Protein AF-A0A932SKG0-F1 (afdb_monomer)

Sequence (100 aa):
MKSAPSLFHQQEYNVHDTIPMTFELTQEQRQAVHTHPDEPIRMVDPQTNMQCVLIRADWAERPVEGDPREAYPLVDESFSAGWSDPAMADYDHYETRKQP

pLDDT: mean 74.28, std 18.06, range [37.41, 97.69]

Nearest PDB structures (foldseek):
  3dwj-assembly1_A-2  TM=5.495E-01  e=4.893E+00  Mus musculus
  5itm-assembly1_B  TM=3.744E-01  e=4.007E+00  Saccharolobus solfataricus
  5j4d-assembly1_CA  TM=4.152E-01  e=7.295E+00  Thermus thermophilus HB27

Mean predicted aligned error: 16.75 Å

Radius of gyration: 24.91 Å; Cα contacts (8 Å, |Δi|>4): 30; chains: 1; bounding box: 64×51×34 Å

Secondary structure (DSSP, 8-state):
-PPPP------------------PPPHHHHHHHHH-TTSPEEEE-TTT--EEEE--HHHHTS--SS-HHHHHHHHHHHHHHHHTSTTGGGGGGHHHH---

Foldseek 3Di:
DDDDPDPPPPPPPPPDPPPPPDDDDDPVRVVVCVVCVPDWDWDADPVVRDIDTDDDPVVVPPDPPDDVVVCVVVVCVVCVVVCVPPVNVVVVCVVVPDDD

Solvent-accessible surface area (backbone atoms only — not comparable to full-atom values): 6802 Å² total; per-residue (Å²): 135,87,84,78,83,85,83,74,76,78,74,75,76,74,71,71,88,69,73,79,88,79,77,84,74,52,73,68,55,46,50,50,46,70,75,37,78,92,55,74,44,78,44,66,42,86,87,77,68,45,78,47,72,55,67,57,65,81,63,72,69,49,73,76,87,70,62,73,74,73,53,42,63,63,50,49,58,69,49,39,69,66,60,67,33,76,78,42,60,55,58,84,42,41,82,81,65,61,73,135

Structure (mmCIF, N/CA/C/O backbone):
data_AF-A0A932SKG0-F1
#
_entry.id   AF-A0A932SKG0-F1
#
loop_
_atom_site.group_PDB
_atom_site.id
_atom_site.type_symbol
_atom_site.label_atom_id
_atom_site.label_alt_id
_atom_site.label_comp_id
_atom_site.label_asym_id
_atom_site.label_entity_id
_atom_site.label_seq_id
_atom_site.pdbx_PDB_ins_code
_atom_site.Cartn_x
_atom_site.Cartn_y
_atom_site.Cartn_z
_atom_site.occupancy
_atom_site.B_iso_or_equiv
_atom_site.auth_seq_id
_atom_site.auth_comp_id
_atom_site.auth_asym_id
_atom_site.auth_atom_id
_atom_site.pdbx_PDB_model_num
ATOM 1 N N . MET A 1 1 ? 45.042 -39.692 2.451 1.00 39.84 1 MET A N 1
ATOM 2 C CA . MET A 1 1 ? 44.439 -38.403 2.047 1.00 39.84 1 MET A CA 1
ATOM 3 C C . MET A 1 1 ? 42.972 -38.443 2.440 1.00 39.84 1 MET A C 1
ATOM 5 O O . MET A 1 1 ? 42.288 -39.372 2.039 1.00 39.84 1 MET A O 1
ATOM 9 N N . LYS A 1 2 ? 42.538 -37.551 3.337 1.00 37.59 2 LYS A N 1
ATOM 10 C CA . LYS A 1 2 ? 41.163 -37.497 3.856 1.00 37.59 2 LYS A CA 1
ATOM 11 C C . LYS A 1 2 ? 40.348 -36.568 2.949 1.00 37.59 2 LYS A C 1
ATOM 13 O O . LYS A 1 2 ? 40.697 -35.397 2.850 1.00 37.59 2 LYS A O 1
ATOM 18 N N . SER A 1 3 ? 39.312 -37.085 2.290 1.00 38.66 3 SER A N 1
ATOM 19 C CA . SER A 1 3 ? 38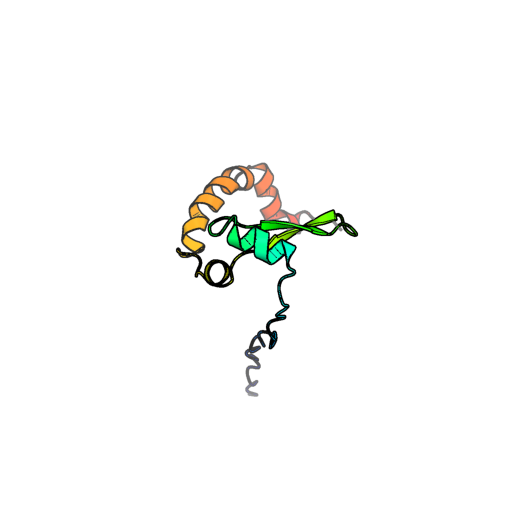.333 -36.268 1.560 1.00 38.66 3 SER A CA 1
ATOM 20 C C . SER A 1 3 ? 37.350 -35.665 2.558 1.00 38.66 3 SER A C 1
ATOM 22 O O . SER A 1 3 ? 36.693 -36.400 3.293 1.00 38.66 3 SER A O 1
ATOM 24 N N . ALA A 1 4 ? 37.275 -34.338 2.611 1.00 37.41 4 ALA A N 1
ATOM 25 C CA . ALA A 1 4 ? 36.255 -33.627 3.370 1.00 37.41 4 ALA A CA 1
ATOM 26 C C . ALA A 1 4 ? 34.934 -33.617 2.574 1.00 37.41 4 ALA A C 1
ATOM 28 O O . ALA A 1 4 ? 34.967 -33.312 1.379 1.00 37.41 4 ALA A O 1
ATOM 29 N N . PRO A 1 5 ? 33.777 -33.935 3.180 1.00 39.75 5 PRO A N 1
ATOM 30 C CA . PRO A 1 5 ? 32.492 -33.714 2.539 1.00 39.75 5 PRO A CA 1
ATOM 31 C C . PRO A 1 5 ? 32.155 -32.219 2.585 1.00 39.75 5 PRO A C 1
ATOM 33 O O . PRO A 1 5 ? 32.153 -31.593 3.645 1.00 39.75 5 PRO A O 1
ATOM 36 N N . SER A 1 6 ? 31.906 -31.658 1.405 1.00 42.88 6 SER A N 1
ATOM 37 C CA . SER A 1 6 ? 31.514 -30.267 1.202 1.00 42.88 6 SER A CA 1
ATOM 38 C C . SER A 1 6 ? 30.107 -30.040 1.765 1.00 42.88 6 SER A C 1
ATOM 40 O O . SER A 1 6 ? 29.110 -30.447 1.174 1.00 42.88 6 SER A O 1
ATOM 42 N N . LEU A 1 7 ? 30.046 -29.431 2.949 1.00 41.72 7 LEU A N 1
ATOM 43 C CA . LEU A 1 7 ? 28.838 -28.921 3.592 1.00 41.72 7 LEU A CA 1
ATOM 44 C C . LEU A 1 7 ? 28.469 -27.574 2.957 1.00 41.72 7 LEU A C 1
ATOM 46 O O . LEU A 1 7 ? 28.733 -26.521 3.525 1.00 41.72 7 LEU A O 1
ATOM 50 N N . PHE A 1 8 ? 27.834 -27.604 1.789 1.00 44.34 8 PHE A N 1
ATOM 51 C CA . PHE A 1 8 ? 26.979 -26.496 1.369 1.00 44.34 8 PHE A CA 1
ATOM 52 C C . PHE A 1 8 ? 25.542 -26.918 1.636 1.00 44.34 8 PHE A C 1
ATOM 54 O O . PHE A 1 8 ? 24.884 -27.535 0.803 1.00 44.34 8 PHE A O 1
ATOM 61 N N . HIS A 1 9 ? 25.093 -26.632 2.861 1.00 41.28 9 HIS A N 1
ATOM 62 C CA . HIS A 1 9 ? 23.672 -26.561 3.167 1.00 41.28 9 HIS A CA 1
ATOM 63 C C . HIS A 1 9 ? 23.068 -25.528 2.218 1.00 41.28 9 HIS A C 1
ATOM 65 O O . HIS A 1 9 ? 23.306 -24.329 2.361 1.00 41.28 9 HIS A O 1
ATOM 71 N N . GLN A 1 10 ? 22.300 -26.000 1.241 1.00 45.38 10 GLN A N 1
ATOM 72 C CA . GLN A 1 10 ? 21.254 -25.190 0.647 1.00 45.38 10 GLN A CA 1
ATOM 73 C C . GLN A 1 10 ? 20.299 -24.870 1.798 1.00 45.38 10 GLN A C 1
ATOM 75 O O . GLN A 1 10 ? 19.526 -25.721 2.227 1.00 45.38 10 GLN A O 1
ATOM 80 N N . GLN A 1 11 ? 20.435 -23.681 2.385 1.00 39.81 11 GLN A N 1
ATOM 81 C CA . GLN A 1 11 ? 19.363 -23.115 3.187 1.00 39.81 11 GLN A CA 1
ATOM 82 C C . GLN A 1 11 ? 18.203 -22.896 2.222 1.00 39.81 11 GLN A C 1
ATOM 84 O O . GLN A 1 11 ? 18.155 -21.908 1.494 1.00 39.81 11 GLN A O 1
ATOM 89 N N . GLU A 1 12 ? 17.305 -23.877 2.175 1.00 42.69 12 GLU A N 1
ATOM 90 C CA . GLU A 1 12 ? 15.939 -23.679 1.730 1.00 42.69 12 GLU A CA 1
ATOM 91 C C . GLU A 1 12 ? 15.411 -22.496 2.543 1.00 42.69 12 GLU A C 1
ATOM 93 O O . GLU A 1 12 ? 15.238 -22.576 3.762 1.00 42.69 12 GLU A O 1
ATOM 98 N N . TYR A 1 13 ? 15.272 -21.346 1.886 1.00 44.44 13 TYR A N 1
ATOM 99 C CA . TYR A 1 13 ? 14.550 -20.222 2.447 1.00 44.44 13 TYR A CA 1
ATOM 100 C C . TYR A 1 13 ? 13.123 -20.716 2.663 1.00 44.44 13 TYR A C 1
ATOM 102 O O . TYR A 1 13 ? 12.325 -20.750 1.729 1.00 44.44 13 TYR A O 1
ATOM 110 N N . ASN A 1 14 ? 12.823 -21.145 3.890 1.00 41.31 14 ASN A N 1
ATOM 111 C CA . ASN A 1 14 ? 11.460 -21.291 4.365 1.00 41.31 14 ASN A CA 1
ATOM 112 C C . ASN A 1 14 ? 10.839 -19.901 4.276 1.00 41.31 14 ASN A C 1
ATOM 114 O O . ASN A 1 14 ? 10.975 -19.078 5.182 1.00 41.31 14 ASN A O 1
ATOM 118 N N . VAL A 1 15 ? 10.207 -19.624 3.137 1.00 51.81 15 VAL A N 1
ATOM 119 C CA . VAL A 1 15 ? 9.220 -18.565 3.014 1.00 51.81 15 VAL A CA 1
ATOM 120 C C . VAL A 1 15 ? 8.205 -18.911 4.087 1.00 51.81 15 VAL A C 1
ATOM 122 O O . VAL A 1 15 ? 7.553 -19.949 4.001 1.00 51.81 15 VAL A O 1
ATOM 125 N N . HIS A 1 16 ? 8.204 -18.133 5.168 1.00 51.72 16 HIS A N 1
ATOM 126 C CA . HIS A 1 16 ? 7.288 -18.323 6.275 1.00 51.72 16 HIS A CA 1
ATOM 127 C C . HIS A 1 16 ? 5.901 -18.594 5.704 1.00 51.72 16 HIS A C 1
ATOM 129 O O . HIS A 1 16 ? 5.425 -17.826 4.865 1.00 51.72 16 HIS A O 1
ATOM 135 N N . ASP A 1 17 ? 5.312 -19.702 6.144 1.00 52.66 17 ASP A N 1
ATOM 136 C CA . ASP A 1 17 ? 3.944 -20.127 5.879 1.00 52.66 17 ASP A CA 1
ATOM 137 C C . ASP A 1 17 ? 3.011 -19.035 6.429 1.00 52.66 17 ASP A C 1
ATOM 139 O O . ASP A 1 17 ? 2.534 -19.069 7.565 1.00 52.66 17 ASP A O 1
ATOM 143 N N . THR A 1 18 ? 2.913 -17.935 5.685 1.00 59.09 18 THR A N 1
ATOM 144 C CA . THR A 1 18 ? 2.245 -16.719 6.121 1.00 59.09 18 THR A CA 1
ATOM 145 C C . THR A 1 18 ? 0.791 -16.948 5.792 1.00 59.09 18 THR A C 1
ATOM 147 O O . THR A 1 18 ? 0.349 -16.688 4.676 1.00 59.09 18 THR A O 1
ATOM 150 N N . ILE A 1 19 ? 0.055 -17.506 6.752 1.00 67.19 19 ILE A N 1
ATOM 151 C CA . ILE A 1 19 ? -1.399 -17.597 6.653 1.00 67.19 19 ILE A CA 1
ATOM 152 C C . ILE A 1 19 ? -1.899 -16.179 6.337 1.00 67.19 19 ILE A C 1
ATOM 154 O O . ILE A 1 19 ? -1.612 -15.265 7.120 1.00 67.19 19 ILE A O 1
ATOM 158 N N . PRO A 1 20 ? -2.594 -15.957 5.206 1.00 69.81 20 PRO A N 1
ATOM 159 C CA . PRO A 1 20 ? -3.047 -14.626 4.842 1.00 69.81 20 PRO A CA 1
ATOM 160 C C . PRO A 1 20 ? -4.000 -14.128 5.927 1.00 69.81 20 PRO A C 1
ATOM 162 O O . PRO A 1 20 ? -5.102 -14.657 6.102 1.00 69.81 20 PRO A O 1
ATOM 165 N N . MET A 1 21 ? -3.562 -13.126 6.692 1.00 79.06 21 MET A N 1
ATOM 166 C CA . MET A 1 21 ? -4.402 -12.483 7.695 1.00 79.06 21 MET A CA 1
ATOM 167 C C . MET A 1 21 ? -5.515 -11.724 6.977 1.00 79.06 21 MET A C 1
ATOM 169 O O . MET A 1 21 ? -5.311 -10.621 6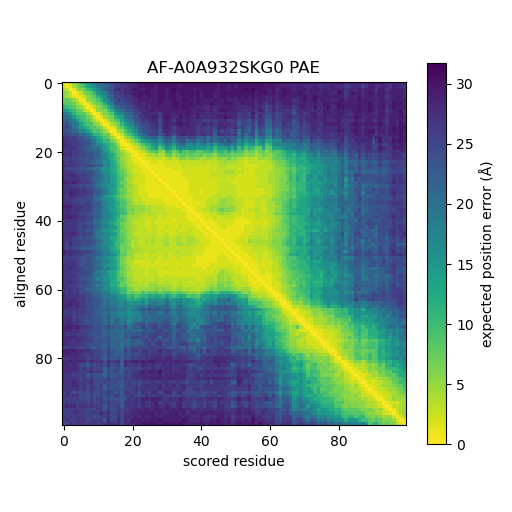.476 1.00 79.06 21 MET A O 1
ATOM 173 N N . THR A 1 22 ? -6.684 -12.354 6.904 1.00 83.94 22 THR A N 1
ATOM 174 C CA . THR A 1 22 ? -7.871 -11.813 6.243 1.00 83.94 22 THR A CA 1
ATOM 175 C C . THR A 1 22 ? -8.853 -11.341 7.304 1.00 83.94 22 THR A C 1
ATOM 177 O O . THR A 1 22 ? -9.173 -12.080 8.235 1.00 83.94 22 THR A O 1
ATOM 180 N N . PHE A 1 23 ? -9.347 -10.116 7.154 1.00 88.81 23 PHE A N 1
ATOM 181 C CA . PHE A 1 23 ? -10.377 -9.538 8.008 1.00 88.81 23 PHE A CA 1
ATOM 182 C C . PHE A 1 23 ? -11.473 -8.944 7.129 1.00 88.81 23 PHE A C 1
ATOM 184 O O . PHE A 1 23 ? -11.201 -8.457 6.031 1.00 88.81 23 PHE A O 1
ATOM 191 N N . GLU A 1 24 ? -12.709 -8.967 7.618 1.00 93.56 24 GLU A N 1
ATOM 192 C CA . GLU A 1 24 ? -13.830 -8.333 6.928 1.00 93.56 24 GLU A CA 1
ATOM 193 C C . GLU A 1 24 ? -13.741 -6.809 7.026 1.00 93.56 24 GLU A C 1
ATOM 195 O O . GLU A 1 24 ? -13.449 -6.254 8.088 1.00 93.56 24 GLU A O 1
ATOM 200 N N . LEU A 1 25 ? -14.048 -6.126 5.922 1.00 93.25 25 LEU A N 1
ATOM 201 C CA . LEU A 1 25 ? -14.113 -4.668 5.901 1.00 93.25 25 LEU A CA 1
ATOM 202 C C . LEU A 1 25 ? -15.260 -4.162 6.784 1.00 93.25 25 LEU A C 1
ATOM 204 O O . LEU A 1 25 ? -16.383 -4.682 6.750 1.00 93.25 25 LEU A O 1
ATOM 208 N N . THR A 1 26 ? -15.009 -3.072 7.509 1.00 94.62 26 THR A N 1
ATOM 209 C CA . THR A 1 26 ? -16.069 -2.331 8.201 1.00 94.62 26 THR A CA 1
ATOM 210 C C . THR A 1 26 ? -17.052 -1.728 7.191 1.00 94.62 26 THR A C 1
ATOM 212 O O . THR A 1 26 ? -16.774 -1.625 5.994 1.00 94.62 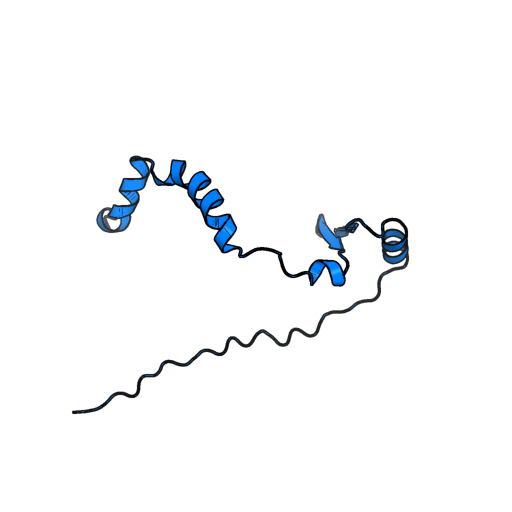26 THR A O 1
ATOM 215 N N . GLN A 1 27 ? -18.231 -1.300 7.649 1.00 96.19 27 GLN A N 1
ATOM 216 C CA . GLN A 1 27 ? -19.217 -0.673 6.761 1.00 96.19 27 GLN A CA 1
ATOM 217 C C . GLN A 1 27 ? -18.669 0.583 6.067 1.00 96.19 27 GLN A C 1
ATOM 219 O O . GLN A 1 27 ? -18.897 0.762 4.873 1.00 96.19 27 GLN A O 1
ATOM 224 N N . GLU A 1 28 ? -17.931 1.416 6.796 1.00 93.56 28 GLU A N 1
ATOM 225 C CA . GLU A 1 28 ? -17.317 2.642 6.277 1.00 93.56 28 GLU A CA 1
ATOM 226 C C . GLU A 1 28 ? -16.263 2.326 5.213 1.00 93.56 28 GLU A C 1
ATOM 228 O O . GLU A 1 28 ? -16.271 2.920 4.136 1.00 93.56 28 GLU A O 1
ATOM 233 N N . GLN A 1 29 ? -15.414 1.326 5.469 1.00 93.44 29 GLN A N 1
ATOM 234 C CA . GLN A 1 29 ? -14.416 0.859 4.508 1.00 93.44 29 GLN A CA 1
ATOM 235 C C . GLN A 1 29 ? -15.077 0.287 3.253 1.00 93.44 29 GLN A C 1
ATOM 237 O O . GLN A 1 29 ? -14.674 0.627 2.144 1.00 93.44 29 GLN A O 1
ATOM 242 N N . ARG A 1 30 ? -16.137 -0.522 3.402 1.00 95.19 30 ARG A N 1
ATOM 243 C CA . ARG A 1 30 ? -16.917 -1.005 2.254 1.00 95.19 30 ARG A CA 1
ATOM 244 C C . ARG A 1 30 ? -17.477 0.158 1.452 1.00 95.19 30 ARG A C 1
ATOM 246 O O . ARG A 1 30 ? -17.314 0.162 0.239 1.00 95.19 30 ARG A O 1
ATOM 253 N N . GLN A 1 31 ? -18.106 1.139 2.096 1.00 95.44 31 GLN A N 1
ATOM 254 C CA . GLN A 1 31 ? -18.652 2.294 1.387 1.00 95.44 31 GLN A CA 1
ATOM 255 C C . GLN A 1 31 ? -17.560 3.039 0.612 1.00 95.44 31 GLN A C 1
ATOM 257 O O . GLN A 1 31 ? -17.761 3.342 -0.559 1.00 95.44 31 GLN A O 1
ATOM 262 N N . ALA A 1 32 ? -16.402 3.279 1.229 1.00 93.81 32 ALA A N 1
ATOM 263 C CA . ALA A 1 32 ? -15.282 3.943 0.572 1.00 93.81 32 ALA A CA 1
ATOM 264 C C . ALA A 1 32 ? -14.777 3.152 -0.651 1.00 93.81 32 ALA A C 1
ATOM 266 O O . ALA A 1 32 ? -14.591 3.748 -1.709 1.00 93.81 32 ALA A O 1
ATOM 267 N N . VAL A 1 33 ? -14.659 1.820 -0.551 1.00 93.81 33 VAL A N 1
ATOM 268 C CA . VAL A 1 33 ? -14.281 0.940 -1.679 1.00 93.81 33 VAL A CA 1
ATOM 269 C C . VAL A 1 33 ? -15.290 1.013 -2.824 1.00 93.81 33 VAL A C 1
ATOM 271 O O . VAL A 1 33 ? -14.897 1.040 -3.984 1.00 93.81 33 VAL A O 1
ATOM 274 N N . HIS A 1 34 ? -16.589 1.072 -2.525 1.00 94.56 34 HIS A N 1
ATOM 275 C CA . HIS A 1 34 ? -17.618 1.149 -3.567 1.00 94.56 34 HIS A CA 1
ATOM 276 C C . HIS A 1 34 ? -17.701 2.536 -4.215 1.00 94.56 34 HIS A C 1
ATOM 278 O O . HIS A 1 34 ? -18.005 2.632 -5.401 1.00 94.56 34 HIS A O 1
ATOM 284 N N . THR A 1 35 ? -17.447 3.604 -3.454 1.00 96.12 35 THR A N 1
ATOM 285 C CA . THR A 1 35 ? -17.434 4.975 -3.984 1.00 96.12 35 THR A CA 1
ATOM 286 C C . THR A 1 35 ? -16.194 5.238 -4.847 1.00 96.12 35 THR A C 1
ATOM 288 O O . THR A 1 35 ? -16.286 5.981 -5.821 1.00 96.12 35 THR A O 1
ATOM 291 N N . HIS A 1 36 ? -15.057 4.615 -4.517 1.00 92.62 36 HIS A N 1
ATOM 292 C CA . HIS A 1 36 ? -13.763 4.820 -5.174 1.00 92.62 36 HIS A CA 1
ATOM 293 C C . HIS A 1 36 ? -13.168 3.487 -5.678 1.00 92.62 36 HIS A C 1
ATOM 295 O O . HIS A 1 36 ? -12.167 3.014 -5.140 1.00 92.62 36 HIS A O 1
ATOM 301 N N . PRO A 1 37 ? -13.770 2.845 -6.699 1.00 89.25 37 PRO A N 1
ATOM 302 C CA . PRO A 1 37 ? -13.387 1.493 -7.134 1.00 89.25 37 PRO A CA 1
ATOM 303 C C . PRO A 1 37 ? -12.001 1.408 -7.796 1.00 89.25 37 PRO A C 1
ATOM 305 O O . PRO A 1 37 ? -11.402 0.327 -7.830 1.00 89.25 37 PRO A O 1
ATOM 308 N N . ASP A 1 38 ? -11.515 2.543 -8.305 1.00 92.12 38 ASP A N 1
ATOM 309 C CA . ASP A 1 38 ? -10.272 2.684 -9.065 1.00 92.12 38 ASP A CA 1
ATOM 310 C C . ASP A 1 38 ? -9.246 3.581 -8.350 1.00 92.12 38 ASP A C 1
ATOM 312 O O . ASP A 1 38 ? -8.298 4.065 -8.971 1.00 92.12 38 ASP A O 1
ATOM 316 N N . GLU A 1 39 ? -9.376 3.773 -7.034 1.00 91.44 39 GLU A N 1
ATOM 317 C CA . GLU A 1 39 ? -8.410 4.543 -6.247 1.00 91.44 39 GLU A CA 1
ATOM 318 C C . GLU A 1 39 ? -8.007 3.804 -4.958 1.00 91.44 39 GLU A C 1
ATOM 320 O O . GLU A 1 39 ? -8.852 3.204 -4.290 1.00 91.44 39 GLU A O 1
ATOM 325 N N . PRO A 1 40 ? -6.723 3.854 -4.554 1.00 93.00 40 PRO A N 1
ATOM 326 C CA . PRO A 1 40 ? -6.302 3.375 -3.242 1.00 93.00 40 PRO A CA 1
ATOM 327 C C . PRO A 1 40 ? -6.922 4.204 -2.111 1.00 93.00 40 PRO A C 1
ATOM 329 O O . PRO A 1 40 ? -6.884 5.436 -2.140 1.00 93.00 40 PRO A O 1
ATOM 332 N N . ILE A 1 41 ? -7.399 3.545 -1.054 1.00 94.75 41 ILE A N 1
ATOM 333 C CA . ILE A 1 41 ? -7.988 4.235 0.101 1.00 94.75 41 ILE A CA 1
ATOM 334 C C . ILE A 1 41 ? -6.920 4.444 1.164 1.00 94.75 41 ILE A C 1
ATOM 336 O O . ILE A 1 41 ? -6.290 3.495 1.627 1.00 94.75 41 ILE A O 1
ATOM 340 N N . ARG A 1 42 ? -6.735 5.691 1.597 1.00 94.50 42 ARG A N 1
ATOM 341 C CA . ARG A 1 42 ? -5.832 6.028 2.701 1.00 94.50 42 ARG A CA 1
ATOM 342 C C . ARG A 1 42 ? -6.573 5.951 4.026 1.00 94.50 42 ARG A C 1
ATOM 344 O O . ARG A 1 42 ? -7.661 6.498 4.171 1.00 94.50 42 ARG A O 1
ATOM 351 N N . MET A 1 43 ? -5.956 5.298 4.996 1.00 94.38 43 MET A N 1
ATOM 352 C CA . MET A 1 43 ? -6.446 5.178 6.363 1.00 94.38 43 MET A CA 1
ATOM 353 C C . MET A 1 43 ? -5.395 5.742 7.311 1.00 94.38 43 MET A C 1
ATOM 355 O O . MET A 1 43 ? -4.199 5.644 7.045 1.00 94.38 43 MET A O 1
ATOM 359 N N . VAL A 1 44 ? -5.843 6.322 8.417 1.00 96.00 44 VAL A N 1
ATOM 360 C CA . VAL A 1 44 ? -4.965 6.785 9.492 1.00 96.00 44 VAL A CA 1
ATOM 361 C C . VAL A 1 44 ? -5.335 6.007 10.740 1.00 96.00 44 VAL A C 1
ATOM 363 O O . VAL A 1 44 ? -6.495 6.029 11.147 1.00 96.00 44 VAL A O 1
ATOM 366 N N . ASP A 1 45 ? -4.368 5.319 11.338 1.00 94.00 45 ASP A N 1
ATOM 367 C CA . ASP A 1 45 ? -4.527 4.784 12.685 1.00 94.00 45 ASP A CA 1
ATOM 368 C C . ASP A 1 45 ? -4.509 5.962 13.675 1.00 94.00 45 ASP A C 1
ATOM 370 O O . ASP A 1 45 ? -3.476 6.621 13.816 1.00 94.00 45 ASP A O 1
ATOM 374 N N . PRO A 1 46 ? -5.618 6.260 14.374 1.00 94.94 46 PRO A N 1
ATOM 375 C CA . PRO A 1 46 ? -5.683 7.402 15.277 1.00 94.94 46 PRO A CA 1
ATOM 376 C C . PRO A 1 46 ? -4.791 7.248 16.517 1.00 94.94 46 PRO A C 1
ATOM 378 O O . PRO A 1 46 ? -4.494 8.249 17.165 1.00 94.94 46 PRO A O 1
ATOM 381 N N . GLN A 1 47 ? -4.372 6.029 16.876 1.00 97.31 47 GLN A N 1
ATOM 382 C CA . GLN A 1 47 ? -3.520 5.802 18.046 1.00 97.31 47 GLN A CA 1
ATOM 383 C C . GLN A 1 47 ? -2.054 6.108 17.749 1.00 97.31 47 GLN A C 1
ATOM 385 O O . GLN A 1 47 ? -1.365 6.711 18.571 1.00 97.31 47 GLN A O 1
ATOM 390 N N . THR A 1 48 ? -1.576 5.690 16.578 1.00 97.69 48 THR A N 1
ATOM 391 C CA . THR A 1 48 ? -0.163 5.811 16.187 1.00 97.69 48 THR A CA 1
ATOM 392 C C . THR A 1 48 ? 0.088 6.926 15.174 1.00 97.69 48 THR A C 1
ATOM 394 O O . THR A 1 48 ? 1.240 7.248 14.887 1.00 97.69 48 THR A O 1
ATOM 397 N N . ASN A 1 49 ? -0.977 7.518 14.627 1.00 95.88 49 ASN A N 1
ATOM 398 C CA . ASN A 1 49 ? -0.954 8.412 13.468 1.00 95.88 49 ASN A CA 1
ATOM 399 C C . ASN A 1 49 ? -0.302 7.774 12.223 1.00 95.88 49 ASN A C 1
ATOM 401 O O . ASN A 1 49 ? 0.144 8.470 11.308 1.00 95.88 49 ASN A O 1
ATOM 405 N N . MET A 1 50 ? -0.219 6.440 12.189 1.00 96.38 50 MET A N 1
ATOM 406 C CA . MET A 1 50 ? 0.332 5.700 11.064 1.00 96.38 50 MET A CA 1
ATOM 407 C C . MET A 1 50 ? -0.631 5.775 9.885 1.00 96.38 50 MET A C 1
ATOM 409 O O . MET A 1 50 ? -1.823 5.499 10.016 1.00 96.38 50 MET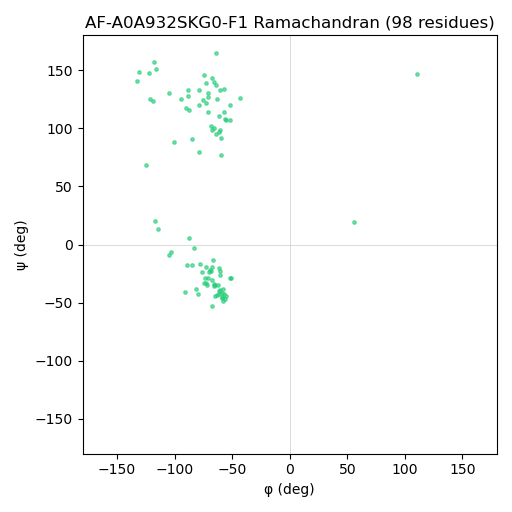 A O 1
ATOM 413 N N . GLN A 1 51 ? -0.101 6.127 8.717 1.00 96.06 51 GLN A N 1
ATOM 414 C CA . GLN A 1 51 ? -0.864 6.089 7.478 1.00 96.06 51 GLN A CA 1
ATOM 415 C C . GLN A 1 51 ? -0.740 4.709 6.841 1.00 96.06 51 GLN A C 1
ATOM 417 O O . GLN A 1 51 ? 0.362 4.219 6.597 1.00 96.06 51 GLN A O 1
ATOM 422 N N . CYS A 1 52 ? -1.879 4.110 6.530 1.00 93.44 52 CYS A N 1
ATOM 423 C CA . CYS A 1 52 ? -1.983 2.857 5.801 1.00 93.44 52 CYS A CA 1
ATOM 424 C C . CYS A 1 52 ? -2.731 3.087 4.491 1.00 93.44 52 CYS A C 1
ATOM 426 O O . CYS A 1 52 ? -3.519 4.026 4.363 1.00 93.44 52 CYS A O 1
ATOM 428 N N . VAL A 1 53 ? -2.506 2.211 3.516 1.00 93.75 53 VAL A N 1
ATOM 429 C CA . VAL A 1 53 ? -3.247 2.223 2.254 1.00 93.75 53 VAL A CA 1
ATOM 430 C C . VAL A 1 53 ? -3.935 0.877 2.086 1.00 93.75 53 VAL A C 1
ATOM 432 O O . VAL A 1 53 ? -3.285 -0.163 2.141 1.00 93.75 53 VAL A O 1
ATOM 435 N N . LEU A 1 54 ? -5.249 0.906 1.887 1.00 93.00 54 LEU A N 1
ATOM 436 C CA . LEU A 1 54 ? -6.031 -0.242 1.461 1.00 93.00 54 LEU A CA 1
ATOM 437 C C . LEU A 1 54 ? -6.016 -0.283 -0.070 1.00 93.00 54 LEU A C 1
ATOM 439 O O . LEU A 1 54 ? -6.519 0.627 -0.733 1.00 93.00 54 LEU A O 1
ATOM 443 N N . ILE A 1 55 ? -5.426 -1.343 -0.611 1.00 91.25 55 ILE A N 1
ATOM 444 C CA . ILE A 1 55 ? -5.412 -1.658 -2.040 1.00 91.25 55 ILE A CA 1
ATOM 445 C C . ILE A 1 55 ? -6.150 -2.970 -2.274 1.00 91.25 55 ILE A C 1
ATOM 447 O O . ILE A 1 55 ? -6.185 -3.840 -1.402 1.00 91.25 55 ILE A O 1
ATOM 451 N N . ARG A 1 56 ? -6.744 -3.117 -3.458 1.00 89.50 56 ARG A N 1
ATOM 452 C CA . ARG A 1 56 ? -7.377 -4.375 -3.847 1.00 89.50 56 ARG A CA 1
ATOM 453 C C . ARG A 1 56 ? -6.318 -5.462 -4.022 1.00 89.50 56 ARG A C 1
ATOM 455 O O . ARG A 1 56 ? -5.229 -5.194 -4.530 1.00 89.50 56 ARG A O 1
ATOM 462 N N . ALA A 1 57 ? -6.661 -6.688 -3.641 1.00 88.94 57 ALA A N 1
ATOM 463 C CA . ALA A 1 57 ? -5.752 -7.826 -3.751 1.00 88.94 57 ALA A CA 1
ATOM 464 C C . ALA A 1 57 ? -5.272 -8.034 -5.198 1.00 88.94 57 ALA A C 1
ATOM 466 O O . ALA A 1 57 ? -4.077 -8.153 -5.437 1.00 88.94 57 ALA A O 1
ATOM 467 N N . ASP A 1 58 ? -6.169 -7.914 -6.180 1.00 87.19 58 ASP A N 1
ATOM 468 C CA . ASP A 1 58 ? -5.835 -8.062 -7.601 1.00 87.19 58 ASP A CA 1
ATOM 469 C C . ASP A 1 58 ? -4.908 -6.966 -8.149 1.00 87.19 58 ASP A C 1
ATOM 471 O O . ASP A 1 58 ? -4.394 -7.097 -9.257 1.00 87.19 58 ASP A O 1
ATOM 475 N N . TRP A 1 59 ? -4.715 -5.869 -7.413 1.00 86.81 59 TRP A N 1
ATOM 476 C CA . TRP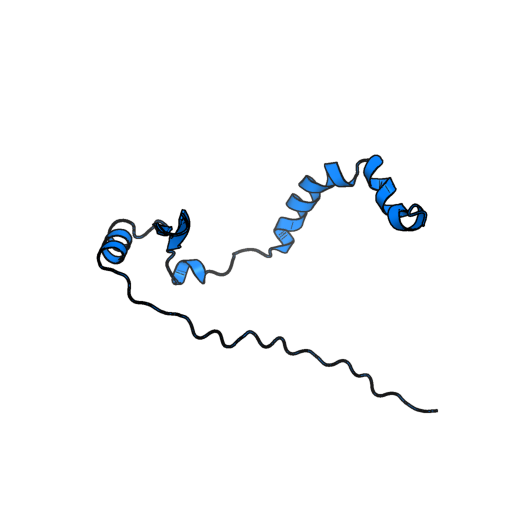 A 1 59 ? -3.728 -4.837 -7.734 1.00 86.81 59 TRP A CA 1
ATOM 477 C C . TRP A 1 59 ? -2.390 -5.111 -7.063 1.00 86.81 59 TRP A C 1
ATOM 479 O O . TRP A 1 59 ? -1.351 -4.933 -7.690 1.00 86.81 59 TRP A O 1
ATOM 489 N N . ALA A 1 60 ? -2.422 -5.549 -5.804 1.00 83.94 60 ALA A N 1
ATOM 490 C CA . ALA A 1 60 ? -1.230 -5.909 -5.043 1.00 83.94 60 ALA A CA 1
ATOM 491 C C . ALA A 1 60 ? -0.511 -7.129 -5.636 1.00 83.94 60 ALA A C 1
ATOM 493 O O . ALA A 1 60 ? 0.712 -7.205 -5.613 1.00 83.94 60 ALA A O 1
ATOM 494 N N . GLU A 1 61 ? -1.279 -8.073 -6.173 1.00 82.88 61 GLU A N 1
ATOM 495 C CA . GLU A 1 61 ? -0.778 -9.314 -6.764 1.00 82.88 61 GLU A CA 1
ATOM 496 C C . GLU A 1 61 ? -0.317 -9.144 -8.211 1.00 82.88 61 GLU A C 1
ATOM 498 O O . GLU A 1 61 ? 0.179 -10.100 -8.813 1.00 82.88 61 GLU A O 1
ATOM 503 N N . ARG A 1 62 ? -0.463 -7.944 -8.795 1.00 77.88 62 ARG A N 1
ATOM 504 C CA . ARG A 1 62 ? 0.064 -7.721 -10.137 1.00 77.88 62 ARG A CA 1
ATOM 505 C C . ARG A 1 62 ? 1.577 -7.877 -10.084 1.00 77.88 62 ARG A C 1
ATOM 507 O O . ARG A 1 62 ? 2.223 -7.187 -9.291 1.00 77.88 62 ARG A O 1
ATOM 514 N N . PRO A 1 63 ? 2.155 -8.754 -10.922 1.00 72.31 63 PRO A N 1
ATOM 515 C CA . PRO A 1 63 ? 3.594 -8.777 -11.064 1.00 72.31 63 PRO A CA 1
ATOM 516 C C . PRO A 1 63 ? 4.030 -7.375 -11.482 1.00 72.31 63 PRO A C 1
ATOM 518 O O . PRO A 1 63 ? 3.404 -6.758 -12.346 1.00 72.31 63 PRO A O 1
ATOM 521 N N . VAL A 1 64 ? 5.076 -6.860 -10.840 1.00 71.06 64 VAL A N 1
ATOM 522 C CA . VAL A 1 64 ? 5.728 -5.642 -11.317 1.00 71.06 64 VAL A CA 1
ATOM 523 C C . VAL A 1 64 ? 6.158 -5.929 -12.753 1.00 71.06 64 VAL A C 1
ATOM 525 O O . VAL A 1 64 ? 6.950 -6.839 -12.992 1.00 71.06 64 VAL A O 1
ATOM 528 N N . GLU A 1 65 ? 5.559 -5.230 -13.714 1.00 66.88 65 GLU A N 1
ATOM 529 C CA . GLU A 1 65 ? 5.941 -5.365 -15.115 1.00 66.88 65 GLU A CA 1
ATOM 530 C C . GLU A 1 65 ? 7.326 -4.730 -15.309 1.00 66.88 65 GLU A C 1
ATOM 532 O O . GLU A 1 65 ? 7.546 -3.579 -14.929 1.00 66.88 65 GLU A O 1
ATOM 537 N N . GLY A 1 66 ? 8.254 -5.497 -15.887 1.00 64.94 66 GLY A N 1
ATOM 538 C CA . GLY A 1 66 ? 9.650 -5.104 -16.113 1.00 64.94 66 GLY A CA 1
ATOM 539 C C . GLY A 1 66 ? 10.640 -5.880 -15.240 1.00 64.94 66 GLY A C 1
ATOM 540 O O . GLY A 1 66 ? 10.333 -6.253 -14.108 1.00 64.94 66 GLY A O 1
ATOM 541 N N . ASP A 1 67 ? 11.840 -6.148 -15.763 1.00 69.50 67 ASP A N 1
ATOM 542 C CA . ASP A 1 67 ? 12.937 -6.645 -14.926 1.00 69.50 67 ASP A CA 1
ATOM 543 C C . ASP A 1 67 ? 13.416 -5.461 -14.070 1.00 69.50 67 ASP A C 1
ATOM 545 O O . ASP A 1 67 ? 13.833 -4.450 -14.632 1.00 69.50 67 ASP A O 1
ATOM 549 N N . PRO A 1 68 ? 13.399 -5.530 -12.725 1.00 65.62 68 PRO A N 1
ATOM 550 C CA . PRO A 1 68 ? 13.944 -4.467 -11.885 1.00 65.62 68 PRO A CA 1
ATOM 551 C C . PRO A 1 68 ? 15.370 -4.073 -12.287 1.00 65.62 68 PRO A C 1
ATOM 553 O O . PRO A 1 68 ? 15.739 -2.912 -12.137 1.00 65.62 68 PRO A O 1
ATOM 556 N N . ARG A 1 69 ? 16.149 -5.013 -12.855 1.00 69.19 69 ARG A N 1
ATOM 557 C CA . ARG A 1 69 ? 17.491 -4.787 -13.421 1.00 69.19 69 ARG A CA 1
ATOM 558 C C . ARG A 1 69 ? 17.504 -3.790 -14.578 1.00 69.19 69 ARG A C 1
ATOM 560 O O . ARG A 1 69 ? 18.515 -3.133 -14.780 1.00 69.19 69 ARG A O 1
ATOM 567 N N . GLU A 1 70 ? 16.404 -3.629 -15.304 1.00 72.06 70 GLU A N 1
ATOM 568 C CA . GLU A 1 70 ? 16.268 -2.630 -16.370 1.00 72.06 70 GLU A CA 1
ATOM 569 C C . GLU A 1 70 ? 16.146 -1.201 -15.824 1.00 72.06 70 GLU A C 1
ATOM 571 O O . GLU A 1 70 ? 16.447 -0.251 -16.542 1.00 72.06 70 GLU A O 1
ATOM 576 N N . ALA A 1 71 ? 15.775 -1.026 -14.550 1.00 64.75 71 ALA A N 1
ATOM 577 C CA . ALA A 1 71 ? 15.784 0.277 -13.883 1.00 64.75 71 ALA A CA 1
ATOM 578 C C . ALA A 1 71 ? 17.163 0.646 -13.301 1.00 64.75 71 ALA A C 1
ATOM 580 O O . ALA A 1 71 ? 17.414 1.822 -13.031 1.00 64.75 71 ALA A O 1
ATOM 581 N N . TYR A 1 72 ? 18.074 -0.325 -13.133 1.00 68.94 72 TYR A N 1
ATOM 582 C CA . TYR A 1 72 ? 19.405 -0.084 -12.561 1.00 68.94 72 TYR A CA 1
ATOM 583 C C . TYR A 1 72 ? 20.256 0.906 -13.358 1.00 68.94 72 TYR A C 1
ATOM 585 O O . TYR A 1 72 ? 20.888 1.725 -12.710 1.00 68.94 72 TYR A O 1
ATOM 593 N N . PRO A 1 73 ? 20.265 0.934 -14.705 1.00 73.94 73 PRO A N 1
ATOM 594 C CA . PRO A 1 73 ? 21.055 1.920 -15.442 1.00 73.94 73 PRO A CA 1
ATOM 595 C C . PRO A 1 73 ? 20.700 3.377 -15.106 1.00 73.94 73 PRO A C 1
ATOM 597 O O . PRO A 1 73 ? 21.594 4.208 -14.990 1.00 73.94 73 PRO A O 1
ATOM 600 N N . LEU A 1 74 ? 19.414 3.688 -14.893 1.00 70.19 74 LEU A N 1
ATOM 601 C CA . LEU A 1 74 ? 18.960 5.036 -14.514 1.00 70.19 74 LEU A CA 1
ATOM 602 C C . LEU A 1 74 ? 19.335 5.386 -13.069 1.00 70.19 74 LEU A C 1
ATOM 604 O O . LEU A 1 74 ? 19.644 6.537 -12.752 1.00 70.19 74 LEU A O 1
ATOM 608 N N . VAL A 1 75 ? 19.311 4.386 -12.188 1.00 69.94 75 VAL A N 1
ATOM 609 C CA . VAL A 1 75 ? 19.779 4.516 -10.807 1.00 69.94 75 VAL A CA 1
ATOM 610 C C . VAL A 1 75 ? 21.296 4.731 -10.806 1.00 69.94 75 VAL A C 1
ATOM 612 O O . VAL A 1 75 ? 21.757 5.737 -10.279 1.00 69.94 75 VAL A O 1
ATOM 615 N N . ASP A 1 76 ? 22.064 3.873 -11.473 1.00 70.06 76 ASP A N 1
ATOM 616 C CA . ASP A 1 76 ? 23.518 3.983 -11.603 1.00 70.06 76 ASP A CA 1
ATOM 617 C C . ASP A 1 76 ? 23.930 5.340 -12.176 1.00 70.06 76 ASP A C 1
ATOM 619 O O . ASP A 1 76 ? 24.813 5.981 -11.615 1.00 70.06 76 ASP A O 1
ATOM 623 N N . GLU A 1 77 ? 23.266 5.842 -13.222 1.00 71.81 77 GLU A N 1
ATOM 624 C CA . GLU A 1 77 ? 23.544 7.175 -13.769 1.00 71.81 77 GLU A CA 1
ATOM 625 C C . GLU A 1 77 ? 23.337 8.272 -12.713 1.00 71.81 77 GLU A C 1
ATOM 627 O O . GLU A 1 77 ? 24.217 9.110 -12.502 1.00 71.81 77 GLU A O 1
ATOM 632 N N . SER A 1 78 ? 22.226 8.219 -11.977 1.00 71.00 78 SER A N 1
ATOM 633 C CA . SER A 1 78 ? 21.879 9.206 -10.946 1.00 71.00 78 SER A CA 1
ATOM 634 C C . SER A 1 78 ? 22.847 9.195 -9.757 1.00 71.00 78 SER A C 1
ATOM 636 O O . SER A 1 78 ? 23.156 10.245 -9.192 1.00 71.00 78 SER A O 1
ATOM 638 N N . PHE A 1 79 ? 23.345 8.017 -9.378 1.00 68.75 79 PHE A N 1
ATOM 639 C CA . PHE A 1 79 ? 24.281 7.849 -8.265 1.00 68.75 79 PHE A CA 1
ATOM 640 C C . PHE A 1 79 ? 25.757 7.966 -8.694 1.00 68.75 79 PHE A C 1
ATOM 642 O O . PHE A 1 79 ? 26.615 8.250 -7.853 1.00 68.75 79 PHE A O 1
ATOM 649 N N . SER A 1 80 ? 26.065 7.840 -9.991 1.00 67.75 80 SER A N 1
ATOM 650 C CA . SER A 1 80 ? 27.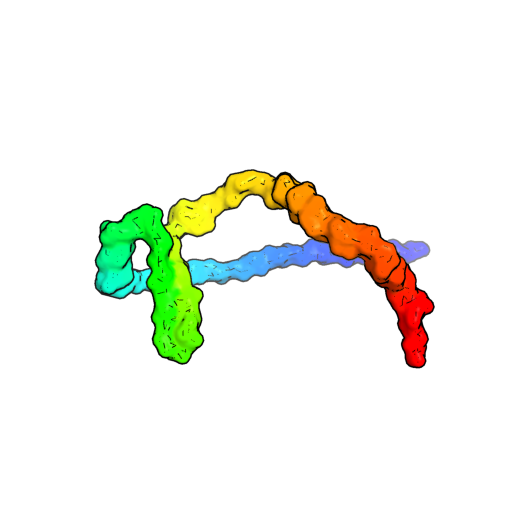433 7.909 -10.524 1.00 67.75 80 SER A CA 1
ATOM 651 C C . SER A 1 80 ? 28.095 9.264 -10.293 1.00 67.75 80 SER A C 1
ATOM 653 O O . SER A 1 80 ? 29.292 9.311 -10.018 1.00 67.75 80 SER A O 1
ATOM 655 N N . ALA A 1 81 ? 27.334 10.360 -10.339 1.00 66.19 81 ALA A N 1
ATOM 656 C CA . ALA A 1 81 ? 27.866 11.709 -10.158 1.00 66.19 81 ALA A CA 1
ATOM 657 C C . ALA A 1 81 ? 28.406 11.947 -8.738 1.00 66.19 81 ALA A C 1
ATOM 659 O O . ALA A 1 81 ? 29.396 12.652 -8.571 1.00 66.19 81 ALA A O 1
ATOM 660 N N . GLY A 1 82 ? 27.780 11.339 -7.725 1.00 64.38 82 GLY A N 1
ATOM 661 C CA . GLY A 1 82 ? 28.258 11.395 -6.343 1.00 64.38 82 GLY A CA 1
ATOM 662 C C . GLY A 1 82 ? 29.367 10.382 -6.067 1.00 64.38 82 GLY A C 1
ATOM 663 O O . GLY A 1 82 ? 30.319 10.700 -5.369 1.00 64.38 82 GLY A O 1
ATOM 664 N N . TRP A 1 83 ? 29.269 9.179 -6.641 1.00 65.69 83 TRP A N 1
ATOM 665 C CA . TRP A 1 83 ? 30.245 8.101 -6.445 1.00 65.69 83 TRP A CA 1
ATOM 666 C C . TRP A 1 83 ? 31.571 8.325 -7.190 1.00 65.69 83 TRP A C 1
ATOM 668 O O . TRP A 1 83 ? 32.617 7.882 -6.729 1.00 65.69 83 TRP A O 1
ATOM 678 N N . SER A 1 84 ? 31.542 9.033 -8.322 1.00 67.06 84 SER A N 1
ATOM 679 C CA . SER A 1 84 ? 32.730 9.342 -9.137 1.00 67.06 84 SER A CA 1
ATOM 680 C C . SER A 1 84 ? 33.454 10.618 -8.693 1.00 67.06 84 SER A C 1
ATOM 682 O O . SER A 1 84 ? 34.380 11.063 -9.374 1.00 67.06 84 SER A O 1
ATOM 684 N N . ASP A 1 85 ? 33.026 11.239 -7.590 1.00 71.81 85 ASP A N 1
ATOM 685 C CA . ASP A 1 85 ? 33.732 12.382 -7.016 1.00 71.81 85 ASP A CA 1
ATOM 686 C C . ASP A 1 85 ? 35.161 11.946 -6.624 1.00 71.81 85 ASP A C 1
ATOM 688 O O . ASP A 1 85 ? 35.328 10.906 -5.983 1.00 71.81 85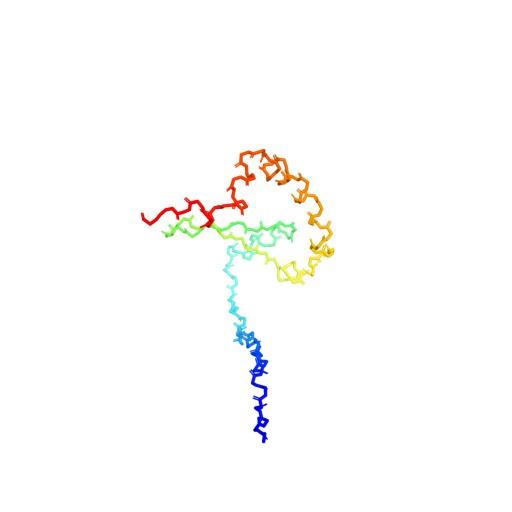 ASP A O 1
ATOM 692 N N . PRO A 1 86 ? 36.216 12.704 -6.971 1.00 71.69 86 PRO A N 1
ATOM 693 C CA . PRO A 1 86 ? 37.578 12.415 -6.525 1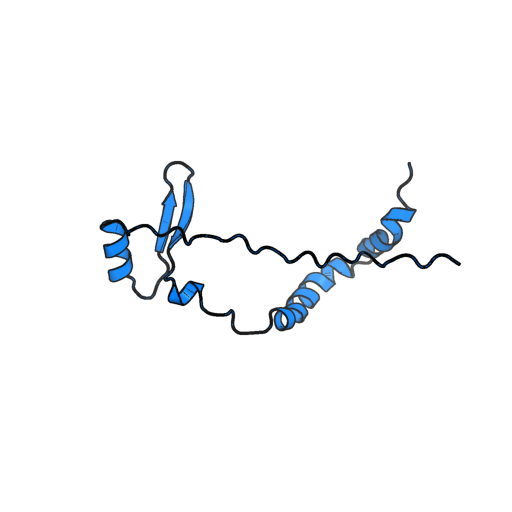.00 71.69 86 PRO A CA 1
ATOM 694 C C . PRO A 1 86 ? 37.716 12.229 -5.005 1.00 71.69 86 PRO A C 1
ATOM 696 O O . PRO A 1 86 ? 38.583 11.480 -4.564 1.00 71.69 86 PRO A O 1
ATOM 699 N N . ALA A 1 87 ? 36.860 12.867 -4.200 1.00 70.44 87 ALA A N 1
ATOM 700 C CA . ALA A 1 87 ? 36.799 12.669 -2.754 1.00 70.44 87 ALA A CA 1
ATOM 701 C C . ALA A 1 87 ? 36.249 11.285 -2.357 1.00 70.44 87 ALA A C 1
ATOM 703 O O . ALA A 1 87 ? 36.558 10.793 -1.273 1.00 70.44 87 ALA A O 1
ATOM 704 N N . MET A 1 88 ? 35.472 10.629 -3.225 1.00 72.06 88 MET A N 1
ATOM 705 C CA . MET A 1 88 ? 35.010 9.255 -3.014 1.00 72.06 88 MET A CA 1
ATOM 706 C C . MET A 1 88 ? 36.099 8.213 -3.286 1.00 72.06 88 MET A C 1
ATOM 708 O O . MET A 1 88 ? 36.065 7.151 -2.671 1.00 72.06 88 MET A O 1
ATOM 712 N N . ALA A 1 89 ? 37.116 8.527 -4.097 1.00 71.50 89 ALA A N 1
ATOM 713 C CA . ALA A 1 89 ? 38.270 7.643 -4.319 1.00 71.50 89 ALA A CA 1
ATOM 714 C C . ALA A 1 89 ? 39.073 7.374 -3.029 1.00 71.50 89 ALA A C 1
ATOM 716 O O . ALA A 1 89 ? 39.793 6.383 -2.912 1.00 71.50 89 ALA A O 1
ATOM 717 N N . ASP A 1 90 ? 38.927 8.228 -2.012 1.00 71.56 90 ASP A N 1
ATOM 718 C CA . ASP A 1 90 ? 39.512 7.988 -0.696 1.00 71.56 90 ASP A CA 1
ATOM 719 C C . ASP A 1 90 ? 38.862 6.804 0.042 1.00 71.56 90 ASP A C 1
ATOM 721 O O . ASP A 1 90 ? 39.518 6.191 0.894 1.00 71.56 90 ASP A O 1
ATOM 725 N N . TYR A 1 91 ? 37.622 6.431 -0.307 1.00 69.06 91 TYR A N 1
ATOM 726 C CA . TYR A 1 91 ? 36.958 5.253 0.254 1.00 69.06 91 TYR A CA 1
ATOM 727 C C . TYR A 1 91 ? 37.564 3.936 -0.241 1.00 69.06 91 TYR A C 1
ATOM 729 O O . TYR A 1 91 ? 37.612 2.978 0.533 1.00 69.06 91 TYR A O 1
ATOM 737 N N . ASP A 1 92 ? 38.128 3.898 -1.453 1.00 76.44 92 ASP A N 1
ATOM 738 C CA . ASP A 1 92 ? 38.824 2.713 -1.990 1.00 76.44 92 ASP A CA 1
ATOM 739 C C . ASP A 1 92 ? 40.024 2.303 -1.119 1.00 76.44 92 ASP A C 1
ATOM 741 O O . ASP A 1 92 ? 40.451 1.147 -1.095 1.00 76.44 92 ASP A O 1
ATOM 745 N N . HIS A 1 93 ? 40.552 3.256 -0.349 1.00 75.75 93 HIS A N 1
ATOM 746 C CA . HIS A 1 93 ? 41.674 3.078 0.563 1.00 75.75 93 HIS A CA 1
ATOM 747 C C . HIS A 1 93 ? 41.284 3.247 2.037 1.00 75.75 93 HIS A C 1
ATOM 749 O O . HIS A 1 93 ? 42.165 3.341 2.898 1.00 75.75 93 HIS A O 1
ATOM 755 N N . TYR A 1 94 ? 39.988 3.266 2.356 1.00 70.12 94 TYR A N 1
ATOM 756 C CA . TYR A 1 94 ? 39.485 3.527 3.706 1.00 70.12 94 TYR A CA 1
ATOM 757 C C . TYR A 1 94 ? 40.065 2.562 4.747 1.00 70.12 94 TYR A C 1
ATOM 759 O O . TYR A 1 94 ? 40.582 2.991 5.779 1.00 70.12 94 TYR A O 1
ATOM 767 N N . GLU A 1 95 ? 40.076 1.263 4.440 1.00 70.06 95 GLU A N 1
ATOM 768 C CA . GLU A 1 95 ? 40.608 0.234 5.345 1.00 70.06 95 GLU A CA 1
ATOM 769 C C . GLU A 1 95 ? 42.127 0.347 5.537 1.00 70.06 95 GLU A C 1
ATOM 771 O O . GLU A 1 95 ? 42.638 0.080 6.620 1.00 70.06 95 GLU A O 1
ATOM 776 N N . THR A 1 96 ? 42.860 0.831 4.532 1.00 71.69 96 THR A N 1
ATOM 777 C CA . THR A 1 96 ? 44.300 1.114 4.660 1.00 71.69 96 THR A CA 1
ATOM 778 C C . THR A 1 96 ? 44.610 2.417 5.403 1.00 71.69 96 THR A C 1
ATOM 780 O O . THR A 1 96 ? 45.743 2.609 5.838 1.00 71.69 96 THR A O 1
ATOM 783 N N . ARG A 1 97 ? 43.628 3.318 5.553 1.00 68.12 97 ARG A N 1
ATOM 784 C CA . ARG A 1 97 ? 43.776 4.620 6.229 1.00 68.12 97 ARG A CA 1
ATOM 785 C C . ARG A 1 97 ? 43.178 4.656 7.637 1.00 68.12 97 ARG A C 1
ATOM 787 O O . ARG A 1 97 ? 43.393 5.637 8.347 1.00 68.12 97 ARG A O 1
ATOM 794 N N . LYS A 1 98 ? 42.483 3.601 8.074 1.00 66.00 98 LYS A N 1
ATOM 795 C CA . LYS A 1 98 ? 42.135 3.406 9.486 1.00 66.00 98 LYS A CA 1
ATOM 796 C C . LYS A 1 98 ? 43.417 3.186 10.291 1.00 66.00 98 LYS A C 1
ATOM 798 O O . LYS A 1 98 ? 43.980 2.095 10.298 1.00 66.00 98 LYS A O 1
ATOM 803 N N . GLN A 1 99 ? 43.892 4.234 10.955 1.00 66.38 99 GLN A N 1
ATOM 804 C CA . GLN A 1 99 ? 44.866 4.069 12.030 1.00 66.38 99 GLN A CA 1
ATOM 805 C C . GLN A 1 99 ? 44.154 3.515 13.280 1.00 66.38 99 GLN A C 1
ATOM 807 O O . GLN A 1 99 ? 42.978 3.834 13.477 1.00 66.38 99 GLN A O 1
ATOM 812 N N . PRO A 1 100 ? 44.825 2.665 14.077 1.00 60.09 100 PRO A N 1
ATOM 813 C CA . PRO A 1 100 ? 44.301 2.174 15.351 1.00 60.09 100 PRO A CA 1
ATOM 814 C C . PRO A 1 100 ? 44.124 3.285 16.393 1.00 60.09 100 PRO A C 1
ATOM 816 O O . PRO A 1 100 ? 44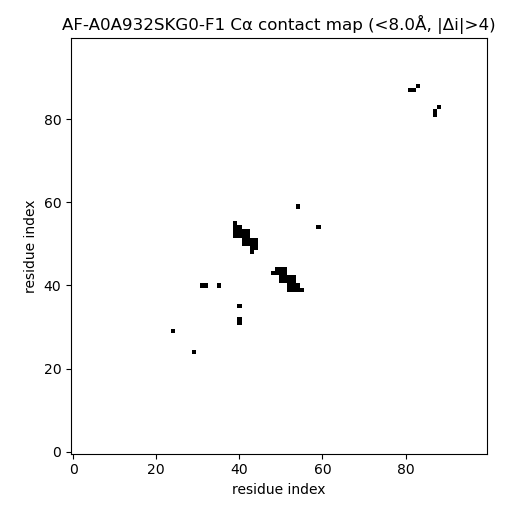.887 4.277 16.345 1.00 60.09 100 PRO A O 1
#